Protein AF-A0A7W1NW33-F1 (afdb_monomer)

Foldseek 3Di:
DPPQADADEEFACGLQVRLVCLLVDVSHQEYEYFLYYWQFLVLDDPQPDPVSVVVSVVRNVVQVVVCVVVVHHGDDTSLRRLLSNPPGAYEYEYEAADCSVVSVVVSQVSNPPRYDYDYQPPGHGPCSCVRPVVVVVVVVVVVVVVRDDPPDD

Structure (mmCIF, N/CA/C/O backbone):
data_AF-A0A7W1NW33-F1
#
_entry.id   AF-A0A7W1NW33-F1
#
loop_
_atom_site.group_PDB
_atom_site.id
_atom_site.type_symbol
_atom_site.label_atom_id
_atom_site.label_alt_id
_atom_site.label_comp_id
_atom_site.label_asym_id
_atom_site.label_entity_id
_atom_site.label_seq_id
_atom_site.pdbx_PDB_ins_code
_atom_site.Cartn_x
_atom_site.Cartn_y
_atom_site.Cartn_z
_atom_site.occupancy
_atom_site.B_iso_or_equiv
_atom_site.auth_seq_id
_atom_site.auth_comp_id
_atom_site.auth_asym_id
_atom_site.auth_atom_id
_atom_site.pdbx_PDB_model_num
ATOM 1 N N . ASP A 1 1 ? -21.303 -17.653 18.427 1.00 42.97 1 ASP A N 1
ATOM 2 C CA . ASP A 1 1 ? -19.839 -17.556 18.585 1.00 42.97 1 ASP A CA 1
ATOM 3 C C . ASP A 1 1 ? -19.296 -16.295 17.934 1.00 42.97 1 ASP A C 1
ATOM 5 O O . ASP A 1 1 ? -19.235 -16.210 16.713 1.00 42.97 1 ASP A O 1
ATOM 9 N N . LYS A 1 2 ? -18.959 -15.270 18.727 1.00 46.94 2 LYS A N 1
ATOM 10 C CA . LYS A 1 2 ? -18.223 -14.106 18.212 1.00 46.94 2 LYS A CA 1
ATOM 11 C C . LYS A 1 2 ? -16.754 -14.516 18.108 1.00 46.94 2 LYS A C 1
ATOM 13 O O . LYS A 1 2 ? -16.021 -14.426 19.087 1.00 46.94 2 LYS A O 1
ATOM 18 N N . ALA A 1 3 ? -16.352 -15.045 16.954 1.00 57.47 3 ALA A N 1
ATOM 19 C CA . ALA A 1 3 ? -14.944 -15.301 16.674 1.00 57.47 3 ALA A CA 1
ATOM 20 C C . ALA A 1 3 ? -14.145 -14.001 16.871 1.00 57.47 3 ALA A C 1
ATOM 22 O O . ALA A 1 3 ? -14.601 -12.933 16.455 1.00 57.47 3 ALA A O 1
ATOM 23 N N . ALA A 1 4 ? -12.984 -14.090 17.521 1.00 62.91 4 ALA A N 1
ATOM 24 C CA . ALA A 1 4 ? -12.101 -12.948 17.717 1.00 62.91 4 ALA A CA 1
ATOM 25 C C . ALA A 1 4 ? -11.795 -12.279 16.365 1.00 62.91 4 ALA A C 1
ATOM 27 O O . ALA A 1 4 ? -11.382 -12.936 15.408 1.00 62.91 4 ALA A O 1
ATOM 28 N N . SER A 1 5 ? -12.047 -10.975 16.282 1.00 75.25 5 SER A N 1
ATOM 29 C CA . SER A 1 5 ? -11.761 -10.148 15.114 1.00 75.25 5 SER A CA 1
ATOM 30 C C . SER A 1 5 ? -10.397 -9.495 15.269 1.00 75.25 5 SER A C 1
ATOM 32 O O . SER A 1 5 ? -10.194 -8.743 16.222 1.00 75.25 5 SER A O 1
ATOM 34 N N . PHE A 1 6 ? -9.495 -9.737 14.324 1.00 89.81 6 PHE A N 1
ATOM 35 C CA . PHE A 1 6 ? -8.146 -9.176 14.344 1.00 89.81 6 PHE A CA 1
ATOM 36 C C . PHE A 1 6 ? -8.010 -8.072 13.298 1.00 89.81 6 PHE A C 1
ATOM 38 O O . PHE A 1 6 ? -8.629 -8.130 12.236 1.00 89.81 6 PHE A O 1
ATOM 45 N N . ALA A 1 7 ? -7.175 -7.081 13.584 1.00 93.62 7 ALA A N 1
ATOM 46 C CA . ALA A 1 7 ? -6.656 -6.160 12.584 1.00 93.62 7 ALA A CA 1
ATOM 47 C C . ALA A 1 7 ? -5.160 -6.434 12.400 1.00 93.62 7 ALA A C 1
ATOM 49 O O . ALA A 1 7 ? -4.501 -6.920 13.320 1.00 93.62 7 ALA A O 1
ATOM 50 N N . ILE A 1 8 ? -4.632 -6.149 11.214 1.00 96.94 8 ILE A N 1
ATOM 51 C CA . ILE A 1 8 ? -3.218 -6.363 10.894 1.00 96.94 8 ILE A CA 1
ATOM 52 C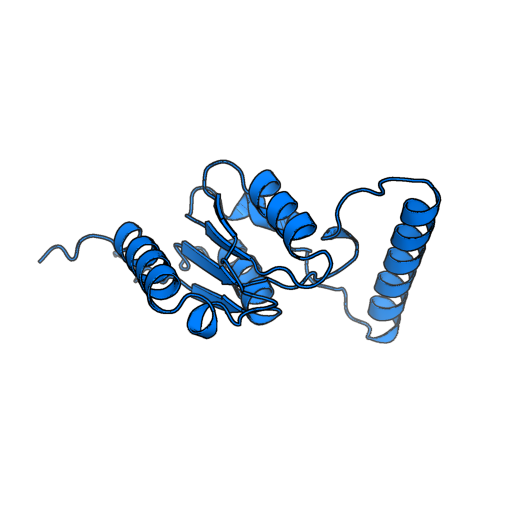 C . ILE A 1 8 ? -2.583 -5.063 10.409 1.00 96.94 8 ILE A C 1
ATOM 54 O O . ILE A 1 8 ? -3.230 -4.269 9.724 1.00 96.94 8 ILE A O 1
ATOM 58 N N . ALA A 1 9 ? -1.314 -4.859 10.762 1.00 97.50 9 ALA A N 1
ATOM 59 C CA . ALA A 1 9 ? -0.495 -3.788 10.219 1.00 97.50 9 ALA A CA 1
ATOM 60 C C . ALA A 1 9 ? 0.798 -4.301 9.594 1.00 97.50 9 ALA A C 1
ATOM 62 O O . ALA A 1 9 ? 1.326 -5.330 10.016 1.00 97.50 9 ALA A O 1
ATOM 63 N N . GLY A 1 10 ? 1.318 -3.568 8.611 1.00 97.75 10 GLY A N 1
ATOM 64 C CA . GLY A 1 10 ? 2.603 -3.886 7.997 1.00 97.75 10 GLY A CA 1
ATOM 65 C C . GLY A 1 10 ? 3.200 -2.733 7.196 1.00 97.75 10 GLY A C 1
ATOM 66 O O . GLY A 1 10 ? 2.481 -1.944 6.593 1.00 97.75 10 GLY A O 1
ATOM 67 N N . CYS 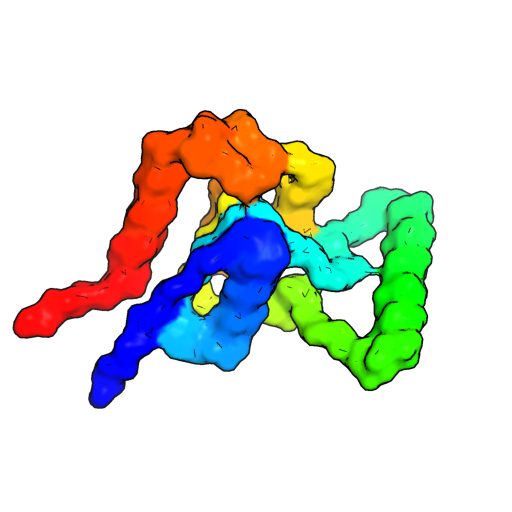A 1 11 ? 4.528 -2.671 7.167 1.00 97.75 11 CYS A N 1
ATOM 68 C CA . CYS A 1 11 ? 5.297 -1.729 6.354 1.00 97.75 11 CYS A CA 1
ATOM 69 C C . CYS A 1 11 ? 5.925 -2.449 5.151 1.00 97.75 11 CYS A C 1
ATOM 71 O O . CYS A 1 11 ? 6.334 -3.606 5.288 1.00 97.75 11 CYS A O 1
ATOM 73 N N . SER A 1 12 ? 6.054 -1.778 4.000 1.00 96.62 12 SER A N 1
ATOM 74 C CA . SER A 1 12 ? 6.813 -2.280 2.844 1.00 96.62 12 SER A CA 1
ATOM 75 C C . SER A 1 12 ? 6.320 -3.664 2.396 1.00 96.62 12 SER A C 1
ATOM 77 O O . SER A 1 12 ? 5.117 -3.866 2.197 1.00 96.62 12 SER A O 1
ATOM 79 N N . ILE A 1 13 ? 7.203 -4.658 2.282 1.00 96.75 13 ILE A N 1
ATOM 80 C CA . ILE A 1 13 ? 6.832 -6.058 2.007 1.00 96.75 13 ILE A CA 1
ATOM 81 C C . ILE A 1 13 ? 5.820 -6.585 3.039 1.00 96.75 13 ILE A C 1
ATOM 83 O O . ILE A 1 13 ? 4.862 -7.265 2.679 1.00 96.75 13 ILE A O 1
ATOM 87 N N . GLY A 1 14 ? 5.971 -6.229 4.316 1.00 97.94 14 GLY A N 1
ATOM 88 C CA . GLY A 1 14 ? 5.006 -6.580 5.359 1.00 97.94 14 GLY A CA 1
ATOM 89 C C . GLY A 1 14 ? 3.620 -5.977 5.111 1.00 97.94 14 GLY A C 1
ATOM 90 O O . GLY A 1 14 ? 2.614 -6.625 5.388 1.00 97.94 14 GLY A O 1
ATOM 91 N N . GLY A 1 15 ? 3.552 -4.774 4.533 1.00 97.81 15 GLY A N 1
ATOM 92 C CA . GLY A 1 15 ? 2.296 -4.142 4.128 1.00 97.81 15 GLY A CA 1
ATOM 93 C C . GLY A 1 15 ? 1.626 -4.881 2.969 1.00 97.81 15 GLY A C 1
ATOM 94 O O . GLY A 1 15 ? 0.439 -5.202 3.026 1.00 97.81 15 GLY A O 1
ATOM 95 N N . GLN A 1 16 ? 2.403 -5.254 1.953 1.00 97.38 16 GLN A N 1
ATOM 96 C CA . GLN A 1 16 ? 1.912 -6.089 0.853 1.00 97.38 16 GLN A CA 1
ATOM 97 C C . GLN A 1 16 ? 1.355 -7.430 1.367 1.00 97.38 16 GLN A C 1
ATOM 99 O O . GLN A 1 16 ? 0.244 -7.833 1.006 1.00 97.38 16 GLN A O 1
ATOM 104 N N . ILE A 1 17 ? 2.092 -8.103 2.256 1.00 97.38 17 ILE A N 1
ATOM 105 C CA . ILE A 1 17 ? 1.656 -9.354 2.887 1.00 97.38 17 ILE A CA 1
ATOM 106 C C . ILE A 1 17 ? 0.363 -9.134 3.679 1.00 97.38 17 ILE A C 1
ATOM 108 O O . ILE A 1 17 ? -0.559 -9.937 3.555 1.00 97.38 17 ILE A O 1
ATOM 112 N N . ALA A 1 18 ? 0.255 -8.047 4.448 1.00 98.12 18 ALA A N 1
ATOM 113 C CA . ALA A 1 18 ? -0.930 -7.738 5.244 1.00 98.12 18 ALA A CA 1
ATOM 114 C C . ALA A 1 18 ? -2.188 -7.519 4.383 1.00 98.12 18 ALA A C 1
ATOM 116 O O . ALA A 1 18 ? -3.257 -8.037 4.721 1.00 98.12 18 ALA A O 1
ATOM 117 N N . LEU A 1 19 ? -2.075 -6.819 3.248 1.00 98.12 19 LEU A N 1
ATOM 118 C CA . LEU A 1 19 ? -3.184 -6.648 2.298 1.00 98.12 19 LEU A CA 1
ATOM 119 C C . LEU A 1 19 ? -3.641 -7.994 1.728 1.00 98.12 19 LEU A C 1
ATOM 121 O O . LEU A 1 19 ? -4.830 -8.321 1.762 1.00 98.12 19 LEU A O 1
ATOM 125 N N . ARG A 1 20 ? -2.693 -8.812 1.263 1.00 97.38 20 ARG A N 1
ATOM 126 C CA . ARG A 1 20 ? -2.981 -10.137 0.697 1.00 97.38 20 ARG A CA 1
ATOM 127 C C . ARG A 1 20 ? -3.577 -11.088 1.735 1.00 97.38 20 ARG A C 1
ATOM 129 O O . ARG A 1 20 ? -4.570 -11.757 1.453 1.00 97.38 20 ARG A O 1
ATOM 136 N N . ALA A 1 21 ? -3.029 -11.098 2.949 1.00 97.00 21 ALA A N 1
ATOM 137 C CA . ALA A 1 21 ? -3.564 -11.864 4.066 1.00 97.00 21 ALA A CA 1
ATOM 138 C C . ALA A 1 21 ? -4.998 -11.430 4.381 1.00 97.00 21 ALA A C 1
ATOM 140 O O . ALA A 1 21 ? -5.877 -12.273 4.525 1.00 97.00 21 ALA A O 1
ATOM 141 N N . THR A 1 22 ? -5.271 -10.126 4.417 1.00 97.44 22 THR A N 1
ATOM 142 C CA . THR A 1 22 ? -6.623 -9.623 4.682 1.00 97.44 22 THR A CA 1
ATOM 143 C C . THR A 1 22 ? -7.597 -10.049 3.589 1.00 97.44 22 THR A C 1
ATOM 145 O O . THR A 1 22 ? -8.699 -10.499 3.898 1.00 97.44 22 THR A O 1
ATOM 148 N N . ALA A 1 23 ? -7.205 -10.016 2.316 1.00 96.94 23 ALA A N 1
ATOM 149 C CA . ALA A 1 23 ? -8.047 -10.538 1.239 1.00 96.94 23 ALA A CA 1
ATOM 150 C C . ALA A 1 23 ? -8.329 -12.049 1.371 1.00 96.94 23 ALA A C 1
ATOM 152 O O . ALA A 1 23 ? -9.419 -12.490 1.015 1.00 96.94 23 ALA A O 1
ATOM 153 N N . GLN A 1 24 ? -7.387 -12.828 1.912 1.00 96.12 24 GLN A N 1
ATOM 154 C CA . GLN A 1 24 ? -7.489 -14.285 2.036 1.00 96.12 24 GLN A CA 1
ATOM 155 C C . GLN A 1 24 ? -8.209 -14.764 3.309 1.00 96.12 24 GLN A C 1
ATOM 157 O O . GLN A 1 24 ? -8.918 -15.767 3.260 1.00 96.12 24 GLN A O 1
ATOM 162 N N . TYR A 1 25 ? -8.032 -14.078 4.440 1.00 95.12 25 TYR A N 1
ATOM 163 C CA . TYR A 1 25 ? -8.495 -14.524 5.757 1.00 95.12 25 TYR A CA 1
ATOM 164 C C . TYR A 1 25 ? -9.634 -13.631 6.275 1.00 95.12 25 TYR A C 1
ATOM 166 O O . TYR A 1 25 ? -9.386 -12.498 6.697 1.00 95.12 25 TYR A O 1
ATOM 174 N N . PRO A 1 26 ? -10.893 -14.115 6.301 1.00 91.62 26 PRO A N 1
ATOM 175 C CA . PRO A 1 26 ? -12.045 -13.338 6.775 1.00 91.62 26 PRO A CA 1
ATOM 176 C C . PRO A 1 26 ? -11.971 -12.898 8.248 1.00 91.62 26 PRO A C 1
ATOM 178 O O . PRO A 1 26 ? -12.675 -11.971 8.649 1.00 91.62 26 PRO A O 1
ATOM 181 N N . GLN A 1 27 ? -11.128 -13.553 9.054 1.00 91.75 27 GLN A N 1
ATOM 182 C CA . GLN A 1 27 ? -10.877 -13.219 10.461 1.00 91.75 27 GLN A CA 1
ATOM 183 C C . GLN A 1 27 ? -10.134 -11.882 10.622 1.00 91.75 27 GLN A C 1
ATOM 185 O O . GLN A 1 27 ? -10.248 -11.236 11.666 1.00 91.75 27 GLN A O 1
ATOM 190 N N . LEU A 1 28 ? -9.399 -11.454 9.587 1.00 94.88 28 LEU A N 1
ATOM 191 C CA . LEU A 1 28 ? -8.773 -10.138 9.517 1.00 94.88 28 LEU A CA 1
ATOM 192 C C . LEU A 1 28 ? -9.827 -9.119 9.080 1.00 94.88 28 LEU A C 1
ATOM 194 O O . LEU A 1 28 ? -10.273 -9.104 7.933 1.00 94.88 28 LEU A O 1
ATOM 198 N N . ARG A 1 29 ? -10.282 -8.290 10.014 1.00 94.50 29 ARG A N 1
ATOM 199 C CA . ARG A 1 29 ? -11.424 -7.381 9.845 1.00 94.50 29 ARG A CA 1
ATOM 200 C C . ARG A 1 29 ? -11.041 -5.983 9.374 1.00 94.50 29 ARG A C 1
ATOM 202 O O . ARG A 1 29 ? -11.929 -5.258 8.939 1.00 94.50 29 ARG A O 1
ATOM 209 N N . ALA A 1 30 ? -9.763 -5.631 9.450 1.00 96.50 30 ALA A N 1
ATOM 210 C CA . ALA A 1 30 ? -9.217 -4.358 9.002 1.00 96.50 30 ALA A CA 1
ATOM 211 C C . ALA A 1 30 ? -7.707 -4.482 8.762 1.00 96.50 30 ALA A C 1
ATOM 213 O O . ALA A 1 30 ? -7.051 -5.351 9.346 1.00 96.50 30 ALA A O 1
ATOM 214 N N . VAL A 1 31 ? -7.160 -3.595 7.935 1.00 98.38 31 VAL A N 1
ATOM 215 C CA . VAL A 1 31 ? -5.729 -3.569 7.612 1.00 98.38 31 VAL A CA 1
ATOM 216 C C . VAL A 1 31 ? -5.206 -2.141 7.508 1.00 98.38 31 VAL A C 1
ATOM 218 O O . VAL A 1 31 ? -5.823 -1.304 6.854 1.00 98.38 31 VAL A O 1
ATOM 221 N N . LEU A 1 32 ? -4.070 -1.871 8.151 1.00 98.50 32 LEU A N 1
ATOM 222 C CA . LEU A 1 32 ? -3.324 -0.618 8.028 1.00 98.50 32 LEU A CA 1
ATOM 223 C C . LEU A 1 32 ? -1.949 -0.913 7.448 1.00 98.50 32 LEU A C 1
ATOM 225 O O . LEU A 1 32 ? -1.224 -1.744 7.982 1.00 98.50 32 LEU A O 1
ATOM 229 N N . VAL A 1 33 ? -1.555 -0.245 6.376 1.00 98.56 33 VAL A N 1
ATOM 230 C CA . VAL A 1 33 ? -0.239 -0.474 5.775 1.00 98.56 33 VAL A CA 1
ATOM 231 C C . VAL A 1 33 ? 0.476 0.820 5.484 1.00 98.56 33 VAL A C 1
ATOM 233 O O . VAL A 1 33 ? -0.164 1.813 5.164 1.00 98.56 33 VAL A O 1
ATOM 236 N N . ASP A 1 34 ? 1.797 0.785 5.589 1.00 98.06 34 ASP A N 1
ATOM 237 C CA . ASP A 1 34 ? 2.681 1.920 5.347 1.00 98.06 34 ASP A CA 1
ATOM 238 C C . ASP A 1 34 ? 3.645 1.580 4.214 1.00 98.06 34 ASP A C 1
ATOM 240 O O . ASP A 1 34 ? 4.410 0.618 4.310 1.00 98.06 34 ASP A O 1
ATOM 244 N N . GLY A 1 35 ? 3.537 2.302 3.103 1.00 96.88 35 GLY A N 1
ATOM 245 C CA . GLY A 1 35 ? 4.358 2.067 1.921 1.00 96.88 35 GLY A CA 1
ATOM 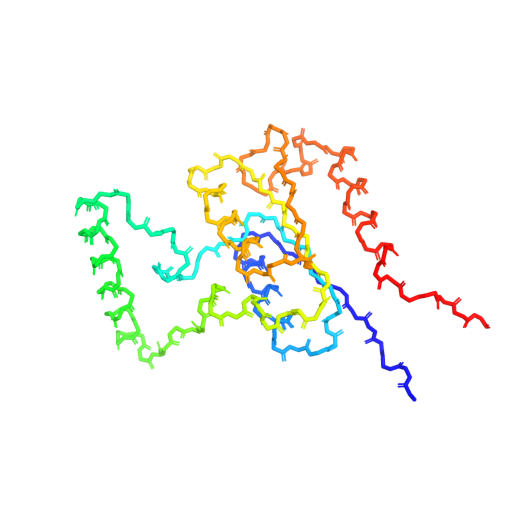246 C C . GLY A 1 35 ? 4.336 0.623 1.392 1.00 96.88 35 GLY A C 1
ATOM 247 O O . GLY A 1 35 ? 5.421 0.095 1.154 1.00 96.88 35 GLY A O 1
ATOM 248 N N . PRO A 1 36 ? 3.182 -0.083 1.272 1.00 97.31 36 PRO A N 1
ATOM 249 C CA . PRO A 1 36 ? 3.146 -1.481 0.835 1.00 97.31 36 PRO A CA 1
ATOM 250 C C . PRO A 1 36 ? 3.877 -1.696 -0.493 1.00 97.31 36 PRO A C 1
ATOM 252 O O . PRO A 1 36 ? 3.567 -1.052 -1.489 1.00 97.31 36 PRO A O 1
ATOM 255 N N . ALA A 1 37 ? 4.804 -2.654 -0.516 1.00 94.75 37 ALA A N 1
ATOM 256 C CA . ALA A 1 37 ? 5.593 -2.956 -1.704 1.00 94.75 37 ALA A CA 1
ATOM 257 C C . ALA A 1 37 ? 4.731 -3.490 -2.863 1.00 94.75 37 ALA A C 1
ATOM 259 O O . ALA A 1 37 ? 3.713 -4.157 -2.661 1.00 94.75 37 ALA A O 1
ATOM 260 N N . VAL A 1 38 ? 5.192 -3.255 -4.086 1.00 92.25 38 VAL A N 1
ATOM 261 C CA . VAL A 1 38 ? 4.681 -3.909 -5.298 1.00 92.25 38 VAL A CA 1
ATOM 262 C C . VAL A 1 38 ? 5.154 -5.364 -5.339 1.00 92.25 38 VAL A C 1
ATOM 264 O O . VAL A 1 38 ? 6.257 -5.670 -4.884 1.00 92.25 38 VAL A O 1
ATOM 267 N N . LEU A 1 39 ? 4.320 -6.284 -5.823 1.00 91.44 39 LEU A N 1
ATOM 268 C CA . LEU A 1 39 ? 4.715 -7.684 -6.008 1.00 91.44 39 LEU A CA 1
ATOM 269 C C . LEU A 1 39 ? 5.311 -7.940 -7.391 1.00 91.44 39 LEU A C 1
ATOM 271 O O . LEU A 1 39 ? 6.251 -8.715 -7.521 1.00 91.44 39 LEU A O 1
ATOM 275 N N . SER A 1 40 ? 4.701 -7.337 -8.403 1.00 92.50 40 SER A N 1
ATOM 276 C CA . SER A 1 40 ? 4.955 -7.590 -9.822 1.00 92.50 40 SER A CA 1
ATOM 277 C C . SER A 1 40 ? 4.597 -6.344 -10.619 1.00 92.50 40 SER A C 1
ATOM 279 O O . SER A 1 40 ? 4.016 -5.399 -10.071 1.00 92.50 40 SER A O 1
ATOM 281 N N . VAL A 1 41 ? 4.863 -6.364 -11.920 1.00 92.62 41 VAL A N 1
ATOM 282 C CA . VAL A 1 41 ? 4.441 -5.294 -12.831 1.00 92.62 41 VAL A CA 1
ATOM 283 C C . VAL A 1 41 ? 2.931 -5.014 -12.779 1.00 92.62 41 VAL A C 1
ATOM 285 O O . VAL A 1 41 ? 2.508 -3.885 -13.005 1.00 92.62 41 VAL A O 1
ATOM 288 N N . ASP A 1 42 ? 2.112 -6.003 -12.407 1.00 92.44 42 ASP A N 1
ATOM 289 C CA . ASP A 1 42 ? 0.654 -5.857 -12.298 1.00 92.44 42 ASP A CA 1
ATOM 290 C C . ASP A 1 42 ? 0.220 -4.913 -11.156 1.00 92.44 42 ASP A C 1
ATOM 292 O O . ASP A 1 42 ? -0.947 -4.531 -11.082 1.00 92.44 42 ASP A O 1
ATOM 296 N N . ASP A 1 43 ? 1.139 -4.545 -10.257 1.00 92.50 43 ASP A N 1
ATOM 297 C CA . ASP A 1 43 ? 0.925 -3.533 -9.216 1.00 92.50 43 ASP A CA 1
ATOM 298 C C . ASP A 1 43 ? 1.356 -2.117 -9.644 1.00 92.50 43 ASP A C 1
ATOM 300 O O . ASP A 1 43 ? 1.163 -1.152 -8.897 1.00 92.50 43 ASP A O 1
ATOM 304 N N . MET A 1 44 ? 1.938 -1.968 -10.837 1.00 91.00 44 MET A N 1
ATOM 305 C CA . MET A 1 44 ? 2.382 -0.675 -11.347 1.00 91.00 44 MET A CA 1
ATOM 306 C C . MET A 1 44 ? 1.232 0.110 -11.993 1.00 91.00 44 MET A C 1
ATOM 308 O O . MET A 1 44 ? 0.304 -0.471 -12.563 1.00 91.00 44 MET A O 1
ATOM 312 N N . PRO A 1 45 ? 1.286 1.455 -11.955 1.00 89.00 45 PRO A N 1
ATOM 313 C CA . PRO A 1 45 ? 0.397 2.291 -12.749 1.00 89.00 45 PRO A CA 1
ATOM 314 C C . PRO A 1 45 ? 0.472 1.960 -14.249 1.00 89.00 45 PRO A C 1
ATOM 316 O O . PRO A 1 45 ? 1.527 1.540 -14.732 1.00 89.00 45 PRO A O 1
ATOM 319 N N . PRO A 1 46 ? -0.610 2.200 -15.013 1.00 88.56 46 PRO A N 1
ATOM 320 C CA . PRO A 1 46 ? -0.563 2.104 -16.467 1.00 88.56 46 PRO A CA 1
ATOM 321 C C . PRO A 1 46 ? 0.545 2.988 -17.056 1.00 88.56 46 PRO A C 1
ATOM 323 O O . PRO A 1 46 ? 0.797 4.081 -16.547 1.00 88.56 46 PRO A O 1
ATOM 326 N N . ALA A 1 47 ? 1.163 2.532 -18.149 1.00 89.50 47 ALA A N 1
ATOM 327 C CA . ALA A 1 47 ? 2.207 3.283 -18.848 1.00 89.50 47 ALA A CA 1
ATOM 328 C C . ALA A 1 47 ? 1.728 4.693 -19.228 1.00 89.50 47 ALA A C 1
ATOM 330 O O . ALA A 1 47 ? 0.654 4.838 -19.820 1.00 89.50 47 ALA A O 1
ATOM 331 N N . ALA A 1 48 ? 2.535 5.717 -18.932 1.00 89.94 48 ALA A N 1
ATOM 332 C CA . ALA A 1 48 ? 2.227 7.090 -19.324 1.00 89.94 48 ALA A CA 1
ATOM 333 C C . ALA A 1 48 ? 2.570 7.357 -20.799 1.00 89.94 48 ALA A C 1
ATOM 335 O O . ALA A 1 48 ? 1.900 8.154 -21.458 1.00 89.94 48 ALA A O 1
ATOM 336 N N . ASP A 1 49 ? 3.585 6.669 -21.328 1.00 93.19 49 ASP A N 1
ATOM 337 C CA . ASP A 1 49 ? 4.024 6.789 -22.715 1.00 93.19 49 ASP A CA 1
ATOM 338 C C . ASP A 1 49 ? 4.536 5.461 -23.311 1.00 93.19 49 ASP A C 1
ATOM 340 O O . ASP A 1 49 ? 4.421 4.374 -22.734 1.00 93.19 49 ASP A O 1
ATOM 344 N N . TRP A 1 50 ? 5.056 5.531 -24.540 1.00 93.19 50 TRP A N 1
ATOM 345 C CA . TRP A 1 50 ? 5.549 4.363 -25.266 1.00 93.19 50 TRP A CA 1
ATOM 346 C C . TRP A 1 50 ? 6.812 3.759 -24.639 1.00 93.19 50 TRP A C 1
ATOM 348 O O . TRP A 1 50 ? 6.990 2.543 -24.722 1.00 93.19 50 TRP A O 1
ATOM 358 N N . ALA A 1 51 ? 7.674 4.581 -24.034 1.00 93.69 51 ALA A N 1
ATOM 359 C CA . ALA A 1 51 ? 8.900 4.127 -23.399 1.00 93.69 51 ALA A CA 1
ATOM 360 C C . ALA A 1 51 ? 8.555 3.389 -22.102 1.00 93.69 51 ALA A C 1
ATOM 362 O O . ALA A 1 51 ? 8.988 2.251 -21.923 1.00 93.69 51 ALA A O 1
ATOM 363 N N . ASP A 1 52 ? 7.661 3.952 -21.287 1.00 91.81 52 ASP A N 1
ATOM 364 C CA . ASP A 1 52 ? 7.096 3.281 -20.112 1.00 91.81 52 ASP A CA 1
ATOM 365 C C . ASP A 1 52 ? 6.424 1.957 -20.493 1.00 91.81 52 ASP A C 1
ATOM 367 O O . ASP A 1 52 ? 6.603 0.938 -19.833 1.00 91.81 52 ASP A O 1
ATOM 371 N N . SER A 1 53 ? 5.691 1.922 -21.610 1.00 93.06 53 SER A N 1
ATOM 372 C CA . SER A 1 53 ? 5.067 0.689 -22.099 1.00 93.06 53 SER A CA 1
ATOM 373 C C . SER A 1 53 ? 6.088 -0.392 -22.475 1.00 93.06 53 SER A C 1
ATOM 375 O O . SER A 1 53 ? 5.792 -1.587 -22.381 1.00 93.06 53 SER A O 1
ATOM 377 N N . LEU A 1 54 ? 7.283 -0.015 -22.936 1.00 95.31 54 LEU A N 1
ATOM 378 C CA . LEU A 1 54 ? 8.370 -0.969 -23.162 1.00 95.31 54 LEU A CA 1
ATOM 379 C C . LEU A 1 54 ? 8.966 -1.454 -21.840 1.00 95.31 54 LEU A C 1
ATOM 381 O O . LEU A 1 54 ? 9.201 -2.653 -21.715 1.00 95.31 54 LEU A O 1
ATOM 385 N N . VAL A 1 55 ? 9.138 -0.561 -20.861 1.00 93.75 55 VAL A N 1
ATOM 386 C CA . VAL A 1 55 ? 9.620 -0.913 -19.516 1.00 93.75 55 VAL A CA 1
ATOM 387 C C . VAL A 1 55 ? 8.667 -1.898 -18.841 1.00 93.75 55 VAL A C 1
ATOM 389 O O . VAL A 1 55 ? 9.097 -2.982 -18.469 1.00 93.75 55 VAL A O 1
ATOM 392 N N . LEU A 1 56 ? 7.360 -1.618 -18.799 1.00 93.62 56 LEU A N 1
ATOM 393 C CA . LEU A 1 56 ? 6.386 -2.533 -18.187 1.00 93.62 56 LEU A CA 1
ATOM 394 C C . LEU A 1 56 ? 6.327 -3.893 -18.908 1.00 93.62 56 LEU A C 1
ATOM 396 O O . LEU 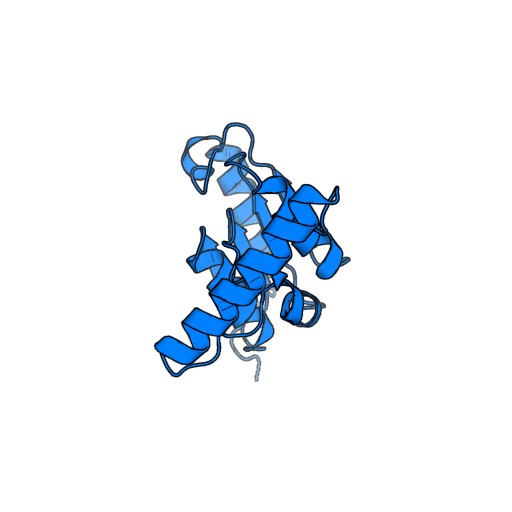A 1 56 ? 6.179 -4.934 -18.277 1.00 93.62 56 LEU A O 1
ATOM 400 N N . ARG A 1 57 ? 6.472 -3.929 -20.239 1.00 94.62 57 ARG A N 1
ATOM 401 C CA . ARG A 1 57 ? 6.538 -5.207 -20.975 1.00 94.62 57 ARG A CA 1
ATOM 402 C C . ARG A 1 57 ? 7.817 -5.985 -20.686 1.00 94.62 57 ARG A C 1
ATOM 404 O O . ARG A 1 57 ? 7.781 -7.214 -20.658 1.00 94.62 57 ARG A O 1
ATOM 411 N N . TYR A 1 58 ? 8.927 -5.281 -20.495 1.00 95.69 58 TYR A N 1
ATOM 412 C CA . TYR A 1 58 ? 10.181 -5.883 -20.072 1.00 95.69 58 TYR A CA 1
ATOM 413 C C . TYR A 1 58 ? 10.063 -6.447 -18.650 1.00 95.69 58 TYR A C 1
ATOM 415 O O . TYR A 1 58 ? 10.369 -7.619 -18.452 1.00 95.69 58 TYR A O 1
ATOM 423 N N . ASP A 1 59 ? 9.526 -5.680 -17.702 1.00 94.19 59 ASP A N 1
ATOM 424 C CA . ASP A 1 59 ? 9.318 -6.124 -16.318 1.00 94.19 59 ASP A CA 1
ATOM 425 C C . ASP A 1 59 ? 8.380 -7.335 -16.249 1.00 94.19 59 ASP A C 1
ATOM 427 O O . ASP A 1 59 ? 8.686 -8.317 -15.580 1.00 94.19 59 ASP A O 1
ATOM 431 N N . TRP A 1 60 ? 7.302 -7.340 -17.041 1.00 95.12 60 TRP A N 1
ATOM 432 C CA . TRP A 1 60 ? 6.423 -8.504 -17.176 1.00 95.12 60 TRP A CA 1
ATOM 433 C C . TRP A 1 60 ? 7.174 -9.766 -17.623 1.00 95.12 60 TRP A C 1
ATOM 435 O O . TRP A 1 60 ? 6.937 -10.862 -17.110 1.00 95.12 60 TRP A O 1
ATOM 445 N N . LEU A 1 61 ? 8.084 -9.631 -18.593 1.00 96.44 61 LEU A N 1
ATOM 446 C CA . LEU A 1 61 ? 8.896 -10.751 -19.060 1.00 96.44 61 LEU A CA 1
ATOM 447 C C . LEU A 1 61 ? 9.850 -11.229 -17.959 1.00 96.44 61 LEU A C 1
ATOM 449 O O . LEU A 1 61 ? 10.004 -12.437 -17.783 1.00 96.44 61 LEU A O 1
ATOM 453 N N . ILE A 1 62 ? 10.463 -10.305 -17.214 1.00 96.12 62 ILE A N 1
ATOM 454 C CA . ILE A 1 62 ? 11.329 -10.631 -16.077 1.00 96.12 62 ILE A CA 1
ATOM 455 C C . ILE A 1 62 ? 10.551 -11.382 -14.993 1.00 96.12 62 ILE A C 1
ATOM 457 O O . ILE A 1 62 ? 11.026 -12.426 -14.546 1.00 96.12 62 ILE A O 1
ATOM 461 N N . ASP A 1 63 ? 9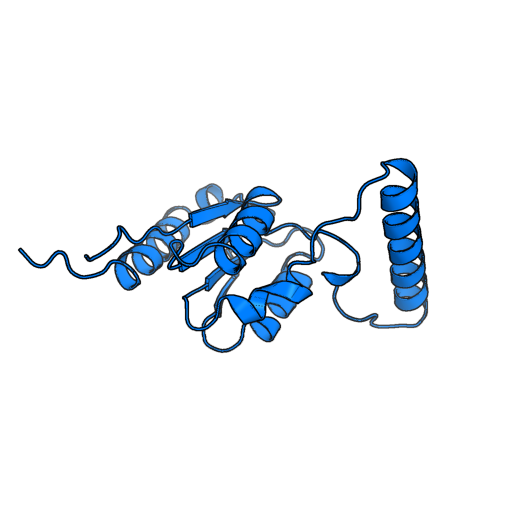.342 -10.937 -14.643 1.00 94.56 63 ASP A N 1
ATOM 462 C CA . ASP A 1 63 ? 8.469 -11.624 -13.685 1.00 94.56 63 ASP A CA 1
ATOM 463 C C . ASP A 1 63 ? 8.196 -13.074 -14.128 1.00 94.56 63 ASP A C 1
ATOM 465 O O . ASP A 1 63 ? 8.375 -14.019 -13.356 1.00 94.56 63 ASP A O 1
ATOM 469 N N . ARG A 1 64 ? 7.848 -13.291 -15.407 1.00 95.06 64 ARG A N 1
ATOM 470 C CA . ARG A 1 64 ? 7.596 -14.637 -15.961 1.00 95.06 64 ARG A CA 1
ATOM 471 C C . ARG A 1 64 ? 8.842 -15.522 -15.995 1.00 95.06 64 ARG A C 1
ATOM 473 O O . ARG A 1 64 ? 8.750 -16.721 -15.726 1.00 95.06 64 ARG A O 1
ATOM 480 N N . LEU A 1 65 ? 10.002 -14.956 -16.326 1.00 95.81 65 LEU A N 1
ATOM 481 C CA . LEU A 1 65 ? 11.271 -15.685 -16.307 1.00 95.81 65 LEU A CA 1
ATOM 482 C C . LEU A 1 65 ? 11.672 -16.072 -14.882 1.00 95.81 65 LEU A C 1
ATOM 484 O O . LEU A 1 65 ? 12.175 -17.177 -14.680 1.00 95.81 65 LEU A O 1
ATOM 488 N N . LEU A 1 66 ? 11.419 -15.201 -13.903 1.00 94.88 66 LEU A N 1
ATOM 489 C CA . LEU A 1 66 ? 11.663 -15.491 -12.497 1.00 94.88 66 LEU A CA 1
ATOM 490 C C . LEU A 1 66 ? 10.761 -16.632 -12.016 1.00 94.88 66 LEU A C 1
ATOM 492 O O . LEU A 1 66 ? 11.267 -17.598 -11.456 1.00 94.88 66 LEU A O 1
ATOM 496 N N . GLU A 1 67 ? 9.458 -16.589 -12.303 1.00 94.88 67 GLU A N 1
ATOM 497 C CA . GLU A 1 67 ? 8.540 -17.688 -11.968 1.00 94.88 67 GLU A CA 1
ATOM 498 C C . GLU A 1 67 ? 9.002 -19.029 -12.561 1.00 94.88 67 GLU A C 1
ATOM 500 O O . GLU A 1 67 ? 9.030 -20.049 -11.867 1.00 94.88 67 GLU A O 1
ATOM 505 N N . PHE A 1 68 ? 9.421 -19.025 -13.832 1.00 95.81 68 PHE A N 1
ATOM 506 C CA . PHE A 1 68 ? 9.956 -20.212 -14.498 1.00 95.81 68 PHE A CA 1
ATOM 507 C C . PHE A 1 68 ? 11.249 -20.713 -13.840 1.00 95.81 68 PHE A C 1
ATOM 509 O O . PHE A 1 68 ? 11.384 -21.907 -13.581 1.00 95.81 68 PHE A O 1
ATOM 516 N N . HIS A 1 69 ? 12.189 -19.812 -13.547 1.00 96.50 69 HIS A N 1
ATOM 517 C CA . HIS A 1 69 ? 13.482 -20.155 -12.956 1.00 96.50 69 HIS A CA 1
ATOM 518 C C . HIS A 1 69 ? 13.349 -20.728 -11.541 1.00 96.50 69 HIS A C 1
ATOM 520 O O . HIS A 1 69 ? 14.039 -21.681 -11.186 1.00 96.50 69 HIS A O 1
ATOM 526 N N . VAL A 1 70 ? 12.454 -20.153 -10.737 1.00 95.06 70 VAL A N 1
ATOM 527 C CA . VAL A 1 70 ? 12.217 -20.565 -9.347 1.00 95.06 70 VAL A CA 1
ATOM 528 C C . VAL A 1 70 ? 11.263 -21.772 -9.287 1.00 95.06 70 VAL A C 1
ATOM 530 O O . VAL A 1 70 ? 11.147 -22.423 -8.250 1.00 95.06 70 VAL A O 1
ATOM 533 N N . GLY A 1 71 ? 10.586 -22.102 -10.394 1.00 95.75 71 GLY A N 1
ATOM 534 C CA . GLY A 1 71 ? 9.626 -23.205 -10.478 1.00 95.75 71 GLY A CA 1
ATOM 535 C C . GLY A 1 71 ? 8.354 -22.965 -9.661 1.00 95.75 71 GLY A C 1
ATOM 536 O O . GLY A 1 71 ? 7.690 -23.920 -9.260 1.00 95.75 71 GLY A O 1
ATOM 537 N N . MET A 1 72 ? 8.030 -21.702 -9.374 1.00 94.19 72 MET A N 1
ATOM 538 C CA . MET A 1 72 ? 6.888 -21.306 -8.553 1.00 94.19 72 MET A CA 1
ATOM 539 C C . MET A 1 72 ? 6.237 -20.053 -9.126 1.00 94.19 72 MET A C 1
ATOM 541 O O . MET A 1 72 ? 6.915 -19.063 -9.391 1.00 94.19 72 MET A O 1
ATOM 545 N N . SER A 1 73 ? 4.912 -20.078 -9.260 1.00 91.19 73 SER A N 1
ATOM 546 C CA . SER A 1 73 ? 4.153 -18.888 -9.639 1.00 91.19 73 SER A CA 1
ATOM 547 C C . SER A 1 73 ? 4.197 -17.840 -8.534 1.00 91.19 73 SER A C 1
ATOM 549 O O . SER A 1 73 ? 4.069 -18.159 -7.346 1.00 91.19 73 SER A O 1
ATOM 551 N N . ALA A 1 74 ? 4.314 -16.578 -8.939 1.00 89.81 74 ALA A N 1
ATOM 552 C CA . ALA A 1 74 ? 4.129 -15.466 -8.033 1.00 89.81 74 ALA A CA 1
ATOM 553 C C . ALA A 1 74 ? 2.697 -15.512 -7.478 1.00 89.81 74 ALA A C 1
ATOM 555 O O . ALA A 1 74 ? 1.758 -15.936 -8.166 1.00 89.81 74 ALA A O 1
ATOM 556 N N . PRO A 1 75 ? 2.490 -15.096 -6.222 1.00 90.69 75 PRO A N 1
ATOM 557 C CA . PRO A 1 75 ? 1.135 -14.928 -5.744 1.00 90.69 75 PRO A CA 1
ATOM 558 C C . PRO A 1 75 ? 0.391 -13.832 -6.530 1.00 90.69 75 PRO A C 1
ATOM 560 O O . PRO A 1 75 ? 1.008 -13.060 -7.257 1.00 90.69 75 PRO A O 1
ATOM 563 N N . PRO A 1 76 ? -0.938 -13.709 -6.369 1.00 92.75 76 PRO A N 1
ATOM 564 C CA . PRO A 1 76 ? -1.670 -12.600 -6.967 1.00 92.75 76 PRO A CA 1
ATOM 565 C C . PRO A 1 76 ? -1.125 -11.245 -6.500 1.00 92.75 76 PRO A C 1
ATOM 567 O O . PRO A 1 76 ? -0.867 -11.070 -5.301 1.00 92.75 76 PRO A O 1
ATOM 570 N N . SER A 1 77 ? -1.014 -10.302 -7.439 1.00 95.19 77 SER A N 1
ATOM 571 C CA . SER A 1 77 ? -0.691 -8.898 -7.172 1.00 95.19 77 SER A CA 1
ATOM 572 C C . SER A 1 77 ? -1.699 -8.270 -6.207 1.00 95.19 77 SER A C 1
ATOM 574 O O . SER A 1 77 ? -2.826 -8.759 -6.057 1.00 95.19 77 SER A O 1
ATOM 576 N N . VAL A 1 78 ? -1.314 -7.182 -5.538 1.00 96.56 78 VAL A N 1
ATOM 577 C CA . VAL A 1 78 ? -2.221 -6.439 -4.651 1.00 96.56 78 VAL A CA 1
ATOM 578 C C . VAL A 1 78 ? -3.407 -5.905 -5.453 1.00 96.56 78 VAL A C 1
ATOM 580 O O . VAL A 1 78 ? -4.551 -6.058 -5.016 1.00 96.56 78 VAL A O 1
ATOM 583 N N . MET A 1 79 ? -3.169 -5.390 -6.660 1.00 96.62 79 MET A N 1
ATOM 584 C CA . MET A 1 79 ? -4.224 -4.950 -7.580 1.00 96.62 79 MET A CA 1
ATOM 585 C C . MET A 1 79 ? -5.263 -6.038 -7.874 1.00 96.62 79 MET A C 1
ATOM 587 O O . MET A 1 79 ? -6.460 -5.754 -7.921 1.00 96.62 79 MET A O 1
ATOM 591 N N . ALA A 1 80 ? -4.840 -7.299 -7.998 1.00 96.06 80 ALA A N 1
ATOM 592 C CA . ALA A 1 80 ? -5.738 -8.422 -8.268 1.00 96.06 80 ALA A CA 1
ATOM 593 C C . ALA A 1 80 ? -6.598 -8.848 -7.059 1.00 96.06 80 ALA A C 1
ATOM 595 O O . ALA A 1 80 ? -7.567 -9.606 -7.221 1.00 96.06 80 ALA A O 1
ATOM 596 N N . ILE A 1 81 ? -6.249 -8.422 -5.838 1.00 96.62 81 ILE A N 1
ATOM 597 C CA . ILE A 1 81 ? -6.911 -8.888 -4.607 1.00 96.62 81 ILE A CA 1
ATOM 598 C C . ILE A 1 81 ? -7.533 -7.791 -3.757 1.00 96.62 81 ILE A C 1
ATOM 600 O O . ILE A 1 81 ? -8.411 -8.105 -2.954 1.00 96.62 81 ILE A O 1
ATOM 604 N N . ILE A 1 82 ? -7.132 -6.530 -3.909 1.00 97.62 82 ILE A N 1
ATOM 605 C CA . ILE A 1 82 ? -7.469 -5.491 -2.930 1.00 97.62 82 ILE A CA 1
ATOM 606 C C . ILE A 1 82 ? -8.972 -5.190 -2.882 1.00 97.62 82 ILE A C 1
ATOM 608 O O . ILE A 1 82 ? -9.528 -4.990 -1.803 1.00 97.62 82 ILE A O 1
ATOM 612 N N . SER A 1 83 ? -9.666 -5.289 -4.018 1.00 97.25 83 SER A N 1
ATOM 613 C CA . SER A 1 83 ? -11.126 -5.144 -4.098 1.00 97.25 83 SER A CA 1
ATOM 614 C C . SER A 1 83 ? -11.887 -6.227 -3.319 1.00 97.25 83 SER A C 1
ATOM 616 O O . SER A 1 83 ? -12.995 -5.990 -2.843 1.00 97.25 83 SER A O 1
ATOM 618 N N . LYS A 1 84 ? -11.280 -7.404 -3.098 1.00 97.56 84 LYS A N 1
ATOM 619 C CA . LYS A 1 84 ? -11.870 -8.517 -2.326 1.00 97.56 84 LYS A CA 1
ATOM 620 C C . LYS A 1 84 ? -11.853 -8.268 -0.815 1.00 97.56 84 LYS A C 1
ATOM 622 O O . LYS A 1 84 ? -12.434 -9.036 -0.049 1.00 97.56 84 LYS A O 1
ATOM 627 N N . ILE A 1 85 ? -11.167 -7.220 -0.357 1.00 97.94 85 ILE A N 1
ATOM 628 C CA . ILE A 1 85 ? -11.163 -6.840 1.057 1.00 97.94 85 ILE A CA 1
ATOM 629 C C . ILE A 1 85 ? -12.503 -6.201 1.442 1.00 97.94 85 ILE A C 1
ATOM 631 O O . 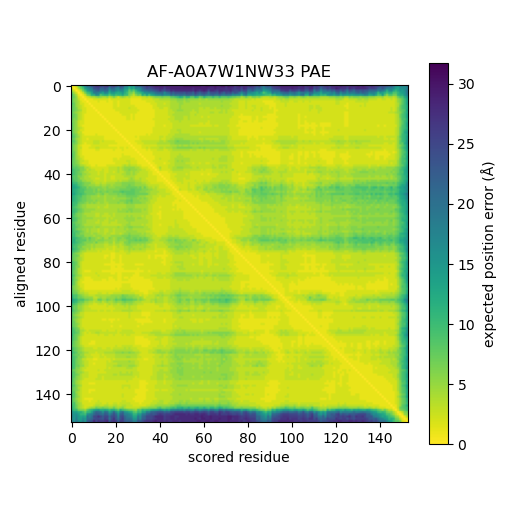ILE A 1 85 ? -12.944 -6.372 2.583 1.00 97.94 85 ILE A O 1
ATOM 635 N N . ALA A 1 86 ? -13.177 -5.532 0.501 1.00 96.94 86 ALA A N 1
ATOM 636 C CA . ALA A 1 86 ? -14.455 -4.876 0.739 1.00 96.94 86 ALA A CA 1
ATOM 637 C C . ALA A 1 86 ? -15.485 -5.824 1.398 1.00 96.94 86 ALA A C 1
ATOM 639 O O . ALA A 1 86 ? -15.541 -7.011 1.072 1.00 96.94 86 ALA A O 1
ATOM 640 N N . PRO A 1 87 ? -16.299 -5.325 2.348 1.00 96.06 87 PRO A N 1
ATOM 641 C CA . PRO A 1 87 ? -16.386 -3.937 2.819 1.00 96.06 87 PRO A CA 1
ATOM 642 C C . PRO A 1 87 ? -15.422 -3.604 3.978 1.00 96.06 87 PRO A C 1
ATOM 644 O O . PRO A 1 87 ? -15.611 -2.600 4.660 1.00 96.06 87 PRO A O 1
ATOM 647 N N . ARG A 1 88 ? -14.422 -4.450 4.269 1.00 96.62 88 ARG A N 1
ATOM 648 C CA . ARG A 1 88 ? -13.551 -4.278 5.444 1.00 96.62 88 ARG A CA 1
ATOM 649 C C . ARG A 1 88 ? -12.629 -3.059 5.289 1.00 96.62 88 ARG A C 1
ATOM 651 O O . ARG A 1 88 ? -12.088 -2.878 4.200 1.00 96.62 88 ARG A O 1
ATOM 658 N N . PRO A 1 89 ? -12.422 -2.240 6.334 1.00 97.81 89 PRO A N 1
ATOM 659 C CA . PRO A 1 89 ? -11.632 -1.014 6.219 1.00 97.81 89 PRO A CA 1
ATOM 660 C C . PRO A 1 89 ? -10.153 -1.248 5.886 1.00 97.81 89 PRO A C 1
ATOM 662 O O . PRO A 1 89 ? -9.518 -2.158 6.428 1.00 97.81 89 PRO A O 1
ATOM 665 N N . ILE A 1 90 ? -9.608 -0.375 5.039 1.00 98.62 90 ILE A N 1
ATOM 666 C CA . ILE A 1 90 ? -8.191 -0.309 4.669 1.00 98.62 90 ILE A CA 1
ATOM 667 C C . ILE A 1 90 ? -7.677 1.100 4.974 1.00 98.62 90 ILE A C 1
ATOM 669 O O . ILE A 1 90 ? -8.263 2.085 4.524 1.00 98.62 90 ILE A O 1
ATOM 673 N N . MET A 1 91 ? -6.561 1.197 5.690 1.00 98.50 91 MET A N 1
ATOM 674 C CA . MET A 1 91 ? -5.809 2.439 5.856 1.00 98.50 91 MET A CA 1
ATOM 675 C C . MET A 1 91 ? -4.467 2.318 5.138 1.00 98.50 91 MET A C 1
ATOM 677 O O . MET A 1 91 ? -3.681 1.419 5.427 1.00 98.50 91 MET A O 1
ATOM 681 N N . LEU A 1 92 ? -4.213 3.217 4.195 1.00 98.62 92 LEU A N 1
ATOM 682 C CA . LEU A 1 92 ? -2.984 3.289 3.416 1.00 98.62 92 LEU A CA 1
ATOM 683 C C . LEU A 1 92 ? -2.204 4.523 3.865 1.00 98.62 92 LEU A C 1
ATOM 685 O O . LEU A 1 92 ? -2.670 5.650 3.699 1.00 98.62 92 LEU A O 1
ATOM 689 N N . PHE A 1 93 ? -1.033 4.321 4.447 1.00 98.56 93 PHE A N 1
ATOM 690 C CA . PHE A 1 93 ? -0.041 5.360 4.684 1.00 98.56 93 PHE A CA 1
ATOM 691 C C . PHE A 1 93 ? 1.000 5.299 3.569 1.00 98.56 93 PHE A C 1
ATOM 693 O O . PHE A 1 93 ? 1.315 4.220 3.061 1.00 98.56 93 PHE A O 1
ATOM 700 N N . VAL A 1 94 ? 1.502 6.460 3.159 1.00 97.94 94 VAL A N 1
ATOM 701 C CA . VAL A 1 94 ? 2.485 6.551 2.076 1.00 97.94 94 VAL A CA 1
ATOM 702 C C . VAL A 1 94 ? 3.499 7.654 2.330 1.00 97.94 94 VAL A C 1
ATOM 704 O O . VAL A 1 94 ? 3.131 8.768 2.718 1.00 97.94 94 VAL A O 1
ATOM 707 N N . GLY A 1 95 ? 4.771 7.341 2.089 1.00 95.88 95 GLY A N 1
ATOM 708 C CA . GLY A 1 95 ? 5.863 8.307 2.066 1.00 95.88 95 GLY A CA 1
ATOM 709 C C . GLY A 1 95 ? 6.060 8.937 0.684 1.00 95.88 95 GLY A C 1
ATOM 710 O O . GLY A 1 95 ? 5.139 9.043 -0.128 1.00 95.88 95 GLY A O 1
ATOM 711 N N . ALA A 1 96 ? 7.269 9.414 0.408 1.00 93.81 96 ALA A N 1
ATOM 712 C CA . ALA A 1 96 ? 7.636 10.059 -0.853 1.00 93.81 96 ALA A CA 1
ATOM 713 C C . ALA A 1 96 ? 8.771 9.343 -1.610 1.00 93.81 96 ALA A C 1
ATOM 715 O O . ALA A 1 96 ? 9.371 9.940 -2.504 1.00 93.81 96 ALA A O 1
ATOM 716 N N . LEU A 1 97 ? 9.081 8.085 -1.276 1.00 93.31 97 LEU A N 1
ATOM 717 C CA . LEU A 1 97 ? 10.120 7.318 -1.961 1.00 93.31 97 LEU A CA 1
ATOM 718 C C . LEU A 1 97 ? 9.702 6.972 -3.396 1.00 93.31 97 LEU A C 1
ATOM 720 O O . LEU A 1 97 ? 8.794 6.178 -3.626 1.00 93.31 97 LEU A O 1
ATOM 724 N N . GLY A 1 98 ? 10.404 7.539 -4.379 1.00 88.25 98 GLY A N 1
ATOM 725 C CA . GLY A 1 98 ? 10.202 7.219 -5.794 1.00 88.25 98 GLY A CA 1
ATOM 726 C C . GLY A 1 98 ? 8.729 7.305 -6.216 1.00 88.25 98 GLY A C 1
ATOM 727 O O . GLY A 1 98 ? 8.068 8.321 -6.008 1.00 88.25 98 GLY A O 1
ATOM 728 N N . ASN A 1 99 ? 8.207 6.213 -6.780 1.00 87.69 99 ASN A N 1
ATOM 729 C CA . ASN A 1 99 ? 6.832 6.126 -7.280 1.00 87.69 99 ASN A CA 1
ATOM 730 C C . ASN A 1 99 ? 5.818 5.614 -6.240 1.00 87.69 99 ASN A C 1
ATOM 732 O O . ASN A 1 99 ? 4.720 5.196 -6.614 1.00 87.69 99 ASN A O 1
ATOM 736 N N . GLU A 1 100 ? 6.146 5.644 -4.943 1.00 92.06 100 GLU A N 1
ATOM 737 C CA . GLU A 1 100 ? 5.297 5.071 -3.891 1.00 92.06 100 GLU A CA 1
ATOM 738 C C . GLU A 1 100 ? 3.883 5.662 -3.864 1.00 92.06 100 GLU A C 1
ATOM 740 O O . GLU A 1 100 ? 2.878 4.950 -3.893 1.00 92.06 100 GLU A O 1
ATOM 745 N N . LYS A 1 101 ? 3.791 6.990 -3.960 1.00 94.12 101 LYS A N 1
ATOM 746 C CA . LYS A 1 101 ? 2.509 7.705 -4.032 1.00 94.12 101 LYS A CA 1
ATOM 747 C C . LYS A 1 101 ? 1.647 7.270 -5.209 1.00 94.12 101 LYS A C 1
ATOM 749 O O . LYS A 1 101 ? 0.427 7.207 -5.075 1.00 94.12 101 LYS A O 1
ATOM 754 N N . ALA A 1 102 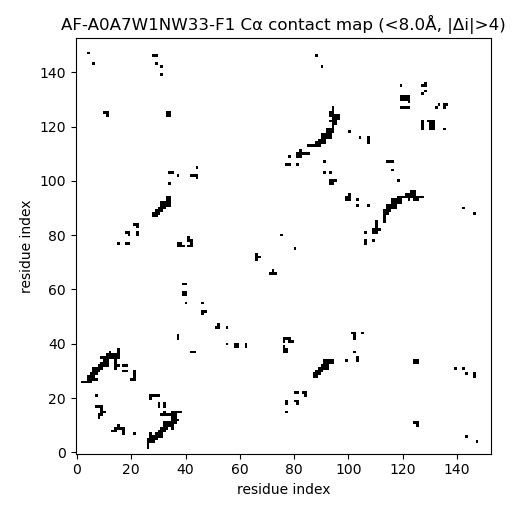? 2.254 7.010 -6.365 1.00 92.81 102 ALA A N 1
ATOM 755 C CA . ALA A 1 102 ? 1.512 6.678 -7.573 1.00 92.81 102 ALA A CA 1
ATOM 756 C C . ALA A 1 102 ? 0.831 5.308 -7.445 1.00 92.81 102 ALA A C 1
ATOM 758 O O . ALA A 1 102 ? -0.378 5.212 -7.661 1.00 92.81 102 ALA A O 1
ATOM 759 N N . HIS A 1 103 ? 1.567 4.275 -7.025 1.00 91.56 103 HIS A N 1
ATOM 760 C CA . HIS A 1 103 ? 0.989 2.936 -6.894 1.00 91.56 103 HIS A CA 1
ATOM 761 C C . HIS A 1 103 ? 0.039 2.821 -5.691 1.00 91.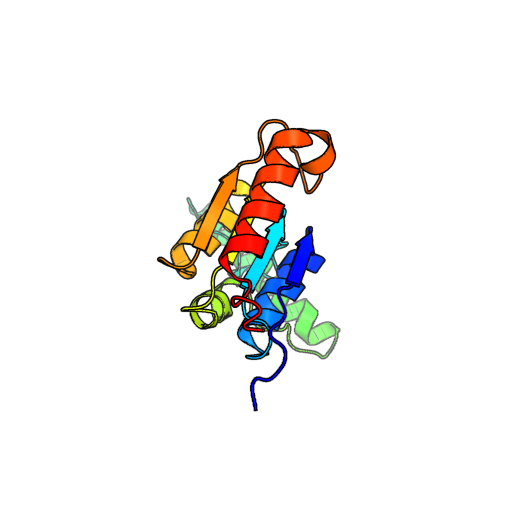56 103 HIS A C 1
ATOM 763 O O . HIS A 1 103 ? -0.994 2.167 -5.787 1.00 91.56 103 HIS A O 1
ATOM 769 N N . ILE A 1 104 ? 0.286 3.523 -4.578 1.00 96.31 104 ILE A N 1
ATOM 770 C CA . ILE A 1 104 ? -0.645 3.475 -3.436 1.00 96.31 104 ILE A CA 1
ATOM 771 C C . ILE A 1 104 ? -1.963 4.188 -3.750 1.00 96.31 104 ILE A C 1
ATOM 773 O O . ILE A 1 104 ? -3.029 3.726 -3.338 1.00 96.31 104 ILE A O 1
ATOM 777 N N . ARG A 1 105 ? -1.938 5.276 -4.529 1.00 96.25 105 ARG A N 1
ATOM 778 C CA . ARG A 1 105 ? -3.177 5.884 -5.044 1.00 96.25 105 ARG A CA 1
ATOM 779 C C . ARG A 1 105 ? -3.938 4.922 -5.958 1.00 96.25 105 ARG A C 1
ATOM 781 O O . ARG A 1 105 ? -5.164 4.896 -5.902 1.00 96.25 105 ARG A O 1
ATOM 788 N N . LEU A 1 106 ? -3.237 4.111 -6.752 1.00 95.50 106 LEU A N 1
ATOM 789 C CA . LEU A 1 106 ? -3.858 3.062 -7.563 1.00 95.50 106 LEU A CA 1
ATOM 790 C C . LEU A 1 106 ? -4.525 1.994 -6.680 1.00 95.50 106 LEU A C 1
ATOM 792 O O . LEU A 1 106 ? -5.686 1.655 -6.908 1.00 95.50 106 LEU A O 1
ATOM 796 N N . TYR A 1 107 ? -3.853 1.541 -5.617 1.00 97.25 107 TYR A N 1
ATOM 797 C CA . TYR A 1 107 ? -4.443 0.635 -4.625 1.00 97.25 107 TYR A CA 1
ATOM 798 C C . TYR A 1 107 ? -5.701 1.227 -3.982 1.00 97.25 107 TYR A C 1
ATOM 800 O O . TYR A 1 107 ? -6.722 0.547 -3.897 1.00 97.25 107 TYR A O 1
ATOM 808 N N . GLN A 1 108 ? -5.667 2.499 -3.571 1.00 97.88 108 GLN A N 1
ATOM 809 C CA . GLN A 1 108 ? -6.835 3.183 -3.013 1.00 97.88 108 GLN A CA 1
ATOM 810 C C . GLN A 1 108 ? -8.018 3.168 -3.995 1.00 97.88 108 GLN A C 1
ATOM 812 O O . GLN A 1 108 ? -9.141 2.850 -3.607 1.00 97.88 108 GLN A O 1
ATOM 817 N N . GLN A 1 109 ? -7.767 3.487 -5.268 1.00 97.19 109 GLN A N 1
ATOM 818 C CA . GLN A 1 109 ? -8.795 3.491 -6.310 1.00 97.19 109 GLN A CA 1
ATOM 819 C C . GLN A 1 109 ? -9.373 2.091 -6.550 1.00 97.19 109 GLN A C 1
ATOM 821 O O . GLN A 1 109 ? -10.590 1.944 -6.631 1.00 97.19 109 GLN A O 1
ATOM 826 N N . ALA A 1 110 ? -8.519 1.066 -6.618 1.00 97.00 110 ALA A N 1
ATOM 827 C CA . ALA A 1 110 ? -8.933 -0.321 -6.821 1.00 97.00 110 ALA A CA 1
ATOM 828 C C . ALA A 1 110 ? -9.705 -0.902 -5.625 1.00 97.00 110 ALA A C 1
ATOM 830 O O . ALA A 1 110 ? -10.595 -1.735 -5.802 1.00 97.00 110 ALA A O 1
ATOM 831 N N . ALA A 1 111 ? -9.373 -0.470 -4.408 1.00 97.62 111 ALA A N 1
ATOM 832 C CA . ALA A 1 111 ? -10.096 -0.851 -3.203 1.00 97.62 111 ALA A CA 1
ATOM 833 C C . ALA A 1 111 ? -11.498 -0.223 -3.156 1.00 97.62 111 ALA A C 1
ATOM 835 O O . ALA A 1 111 ? -12.468 -0.896 -2.816 1.00 97.62 111 ALA A O 1
ATOM 836 N N . GLY A 1 112 ? -11.611 1.051 -3.538 1.00 97.00 112 GLY A N 1
ATOM 837 C CA . GLY A 1 112 ? -12.866 1.794 -3.529 1.00 97.00 112 GLY A CA 1
ATOM 838 C C . GLY A 1 112 ? -13.165 2.438 -2.173 1.00 97.00 112 GLY A C 1
ATOM 839 O O . GLY A 1 112 ? -12.275 2.911 -1.468 1.00 97.00 112 GLY A O 1
ATOM 840 N N . SER A 1 113 ? -14.445 2.504 -1.804 1.00 96.69 113 SER A N 1
ATOM 841 C CA . SER A 1 113 ? -14.925 3.345 -0.694 1.00 96.69 113 SER A CA 1
ATOM 842 C C . SER A 1 113 ? -14.499 2.892 0.708 1.00 96.69 113 SER A C 1
ATOM 844 O O . SER A 1 113 ? -14.676 3.641 1.664 1.00 96.69 113 SER A O 1
ATOM 846 N N . ASN A 1 114 ? -13.975 1.674 0.865 1.00 96.44 114 ASN A N 1
ATOM 847 C CA . ASN A 1 114 ? -13.468 1.155 2.139 1.00 96.44 114 ASN A CA 1
ATOM 848 C C . ASN A 1 114 ? -11.988 1.493 2.389 1.00 96.44 114 ASN A C 1
ATOM 850 O O . ASN A 1 114 ? -11.476 1.133 3.449 1.00 96.44 114 ASN A O 1
ATOM 854 N N . ALA A 1 115 ? -11.305 2.161 1.451 1.00 98.25 115 ALA A N 1
ATOM 855 C CA . ALA A 1 115 ? -9.913 2.567 1.601 1.00 98.25 115 ALA A CA 1
ATOM 856 C C . ALA A 1 115 ? -9.759 4.064 1.880 1.00 98.25 115 ALA A C 1
ATOM 858 O O . ALA A 1 115 ? -10.293 4.922 1.176 1.00 98.25 115 ALA A O 1
ATOM 859 N N . GLN A 1 116 ? -8.953 4.372 2.889 1.00 98.12 116 GLN A N 1
ATOM 860 C CA . GLN A 1 116 ? -8.507 5.721 3.207 1.00 98.12 116 GLN A CA 1
ATOM 861 C C . GLN A 1 116 ? -7.006 5.825 2.945 1.00 98.12 116 GLN A C 1
ATOM 863 O O . GLN A 1 116 ? -6.256 4.902 3.257 1.00 98.12 116 GLN A O 1
ATOM 868 N N . LEU A 1 117 ? -6.573 6.949 2.378 1.00 98.25 117 LEU A N 1
ATOM 869 C CA . LEU A 1 117 ? -5.172 7.243 2.093 1.00 98.25 117 LEU A CA 1
ATOM 870 C C . LEU A 1 117 ? -4.714 8.438 2.926 1.00 98.25 117 LEU A C 1
ATOM 872 O O . LEU A 1 117 ? -5.393 9.465 2.980 1.00 98.25 117 LEU A O 1
ATOM 876 N N . TRP A 1 118 ? -3.541 8.320 3.537 1.00 98.25 118 TRP A N 1
ATOM 877 C CA . TRP A 1 118 ? -2.837 9.424 4.165 1.00 98.25 118 TRP A CA 1
ATOM 878 C C . TRP A 1 118 ? -1.397 9.492 3.660 1.00 98.25 118 TRP A C 1
ATOM 880 O O . TRP A 1 118 ? -0.614 8.565 3.842 1.00 98.25 118 TRP A O 1
ATOM 890 N N . GLU A 1 119 ? -1.049 10.613 3.032 1.00 97.62 119 GLU A N 1
ATOM 891 C CA . GLU A 1 119 ? 0.341 10.928 2.712 1.00 97.62 119 GLU A CA 1
ATOM 892 C C . GLU A 1 119 ? 1.025 11.474 3.959 1.00 97.62 119 GLU A C 1
ATOM 894 O O . GLU A 1 119 ? 0.632 12.524 4.475 1.00 97.62 119 GLU A O 1
ATOM 899 N N . THR A 1 120 ? 2.037 10.762 4.440 1.00 96.88 120 THR A N 1
ATOM 900 C CA . THR A 1 120 ? 2.734 11.085 5.678 1.00 96.88 120 THR A CA 1
ATOM 901 C C . THR A 1 120 ? 3.706 12.246 5.434 1.00 96.88 120 THR A C 1
ATOM 903 O O . THR A 1 120 ? 4.692 12.075 4.710 1.00 96.88 120 THR A O 1
ATOM 906 N N . PRO A 1 121 ? 3.472 13.446 6.002 1.00 93.94 121 PRO A N 1
ATOM 907 C CA . PRO A 1 121 ? 4.327 14.600 5.742 1.00 93.94 121 PRO A CA 1
ATOM 908 C C . PRO A 1 121 ? 5.762 14.344 6.209 1.00 93.94 121 PRO A C 1
ATOM 910 O O . PRO A 1 121 ? 5.981 13.931 7.343 1.00 93.94 121 PRO A O 1
ATOM 913 N N . GLY A 1 122 ? 6.734 14.600 5.331 1.00 94.25 122 GLY A N 1
ATOM 914 C CA . GLY A 1 122 ? 8.158 14.432 5.633 1.00 94.25 122 GLY A CA 1
ATOM 915 C C . GLY A 1 122 ? 8.664 12.985 5.656 1.00 94.25 122 GLY A C 1
ATOM 916 O O . GLY A 1 122 ? 9.856 12.795 5.866 1.00 94.25 122 GLY A O 1
ATOM 917 N N . ALA A 1 123 ? 7.804 11.986 5.432 1.00 96.56 123 ALA A N 1
ATOM 918 C CA . ALA A 1 123 ? 8.221 10.590 5.340 1.00 96.56 123 ALA A CA 1
ATOM 919 C C . ALA A 1 123 ? 8.750 10.249 3.942 1.00 96.56 123 ALA A C 1
ATOM 921 O O . ALA A 1 123 ? 8.221 10.701 2.922 1.00 96.56 123 ALA A O 1
ATOM 922 N N . THR A 1 124 ? 9.763 9.394 3.903 1.00 95.44 124 THR A N 1
ATOM 923 C CA . THR A 1 124 ? 10.314 8.785 2.697 1.00 95.44 124 THR A CA 1
ATOM 924 C C . THR A 1 124 ? 9.716 7.397 2.460 1.00 95.44 124 THR A C 1
ATOM 926 O O . THR A 1 124 ? 9.000 7.233 1.478 1.00 95.44 124 THR A O 1
ATOM 929 N N . HIS A 1 125 ? 9.964 6.424 3.341 1.00 96.94 125 HIS A N 1
ATOM 930 C CA . HIS A 1 125 ? 9.481 5.038 3.234 1.00 96.94 125 HIS A CA 1
ATOM 931 C C . HIS A 1 125 ? 9.399 4.401 4.625 1.00 96.94 125 HIS A C 1
ATOM 933 O O . HIS A 1 125 ? 10.433 4.159 5.249 1.00 96.94 125 HIS A O 1
ATOM 939 N N . CYS A 1 126 ? 8.184 4.138 5.117 1.00 95.81 126 CYS A N 1
ATOM 940 C CA . CYS A 1 126 ? 7.906 3.577 6.451 1.00 95.81 126 CYS A CA 1
ATOM 941 C C . CYS A 1 126 ? 8.500 4.319 7.665 1.00 95.81 126 CYS A C 1
ATOM 943 O O . CYS A 1 126 ? 8.439 3.839 8.797 1.00 95.81 126 CYS A O 1
ATOM 945 N N . ASP A 1 127 ? 9.077 5.492 7.460 1.00 96.00 127 ASP A N 1
ATOM 946 C CA . ASP A 1 127 ? 9.675 6.356 8.475 1.00 96.00 127 ASP A CA 1
ATOM 947 C C . ASP A 1 127 ? 8.653 7.349 9.047 1.00 96.00 127 ASP A C 1
ATOM 949 O O . ASP A 1 127 ? 9.013 8.288 9.755 1.00 96.00 127 ASP A O 1
ATOM 953 N N . GLY A 1 128 ? 7.359 7.122 8.806 1.00 94.94 128 GLY A N 1
ATOM 954 C CA . GLY A 1 128 ? 6.267 7.920 9.350 1.00 94.94 128 GLY A CA 1
ATOM 955 C C . GLY A 1 128 ? 6.266 8.078 10.878 1.00 94.94 128 GLY A C 1
ATOM 956 O O . GLY A 1 128 ? 6.035 9.200 11.342 1.00 94.94 128 GLY A O 1
ATOM 957 N N . PRO A 1 129 ? 6.594 7.041 11.679 1.00 96.56 129 PRO A N 1
ATOM 958 C CA . PRO A 1 129 ? 6.763 7.193 13.124 1.00 96.56 129 PRO A CA 1
ATOM 959 C C . PRO A 1 129 ? 7.866 8.186 13.515 1.00 96.56 129 PRO A C 1
ATOM 961 O O . PRO A 1 129 ? 7.802 8.770 14.592 1.00 96.56 129 PRO A O 1
ATOM 964 N N . THR A 1 130 ? 8.867 8.398 12.658 1.00 97.19 130 THR A N 1
ATOM 965 C CA . THR A 1 130 ? 9.950 9.368 12.874 1.00 97.19 130 THR A CA 1
ATOM 966 C C . THR A 1 130 ? 9.608 10.737 12.288 1.00 97.19 130 THR A C 1
ATOM 968 O O . THR A 1 130 ? 9.841 11.751 12.941 1.00 97.19 130 THR A O 1
ATOM 971 N N . ALA A 1 131 ? 9.032 10.780 11.086 1.00 97.31 131 ALA A N 1
ATOM 972 C CA . ALA A 1 131 ? 8.719 12.015 10.370 1.00 97.31 131 ALA A CA 1
ATOM 973 C C . ALA A 1 131 ? 7.520 12.776 10.963 1.00 97.31 131 ALA A C 1
ATOM 975 O O . ALA A 1 131 ? 7.522 14.005 11.017 1.00 97.31 131 ALA A O 1
ATOM 976 N N . ALA A 1 132 ? 6.499 12.053 11.431 1.00 96.94 132 ALA A N 1
ATOM 977 C CA . ALA A 1 132 ? 5.258 12.626 11.944 1.00 96.94 132 ALA A CA 1
ATOM 978 C C . ALA A 1 132 ? 4.748 11.873 13.193 1.00 96.94 132 ALA A C 1
ATOM 980 O O . ALA A 1 132 ? 3.590 11.454 13.211 1.00 96.94 132 ALA A O 1
ATOM 981 N N . PRO A 1 133 ? 5.556 11.714 14.263 1.00 97.00 133 PRO A N 1
ATOM 982 C CA . PRO A 1 133 ? 5.289 10.796 15.380 1.00 97.00 133 PRO A CA 1
ATOM 983 C C . PRO A 1 133 ? 3.897 10.955 15.999 1.00 97.00 133 PRO A C 1
ATOM 985 O O . PRO A 1 133 ? 3.187 9.972 16.217 1.00 97.00 133 PRO A O 1
ATOM 988 N N . ILE A 1 134 ? 3.487 12.201 16.258 1.00 97.88 134 ILE A N 1
ATOM 989 C CA . ILE A 1 134 ? 2.201 12.516 16.894 1.00 97.88 134 ILE A CA 1
ATOM 990 C C . ILE A 1 134 ? 1.038 12.174 15.955 1.00 97.88 134 ILE 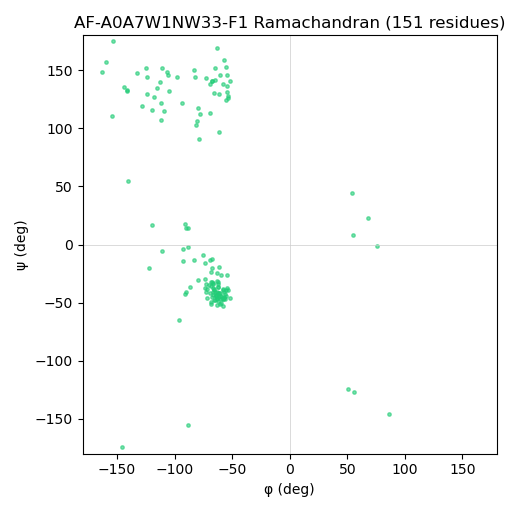A C 1
ATOM 992 O O . ILE A 1 134 ? 0.114 11.460 16.341 1.00 97.88 134 ILE A O 1
ATOM 996 N N . GLU A 1 135 ? 1.084 12.657 14.713 1.00 98.19 135 GLU A N 1
ATOM 997 C CA . GLU A 1 135 ? -0.012 12.492 13.754 1.00 98.19 135 GLU A CA 1
ATOM 998 C C . GLU A 1 135 ? -0.129 11.045 13.255 1.00 98.19 135 GLU A C 1
ATOM 1000 O O . GLU A 1 135 ? -1.240 10.527 13.133 1.00 98.19 135 GLU A O 1
ATOM 1005 N N . TYR A 1 136 ? 1.005 10.371 13.045 1.00 98.19 136 TYR A N 1
ATOM 1006 C CA . TYR A 1 136 ? 1.072 8.955 12.694 1.00 98.19 136 TYR A CA 1
ATOM 1007 C C . TYR A 1 136 ? 0.393 8.100 13.762 1.00 98.19 136 TYR A C 1
ATOM 1009 O O . TYR A 1 136 ? -0.534 7.342 13.469 1.00 98.19 136 TYR A O 1
ATOM 1017 N N . THR A 1 137 ? 0.805 8.285 15.021 1.00 97.44 137 THR A N 1
ATOM 1018 C CA . THR A 1 137 ? 0.242 7.563 16.168 1.00 97.44 137 THR A CA 1
ATOM 1019 C C . THR A 1 137 ? -1.252 7.831 16.289 1.00 97.44 137 THR A C 1
ATOM 1021 O O . THR A 1 137 ? -2.042 6.894 16.396 1.00 97.44 137 THR A O 1
ATOM 1024 N N . ARG A 1 138 ? -1.668 9.101 16.195 1.00 98.00 138 ARG A N 1
ATOM 1025 C CA . ARG A 1 138 ? -3.079 9.490 16.283 1.00 98.00 138 ARG A CA 1
ATOM 1026 C C . ARG A 1 138 ? -3.928 8.802 15.215 1.00 98.00 138 ARG A C 1
ATOM 1028 O O . ARG A 1 138 ? -4.990 8.274 15.540 1.00 98.00 138 ARG A O 1
ATOM 1035 N N . ARG A 1 139 ? -3.488 8.798 13.952 1.00 98.00 139 ARG A N 1
ATOM 1036 C CA . ARG A 1 139 ? -4.220 8.171 12.838 1.00 98.00 139 ARG A CA 1
ATOM 1037 C C . ARG A 1 139 ? -4.283 6.658 12.965 1.00 98.00 139 ARG A C 1
ATOM 1039 O O . ARG A 1 139 ? -5.353 6.093 12.763 1.00 98.00 139 ARG A O 1
ATOM 1046 N N . MET A 1 140 ? -3.166 6.028 13.323 1.00 96.62 140 MET A N 1
ATOM 1047 C CA . MET A 1 140 ? -3.091 4.585 13.527 1.00 96.62 140 MET A CA 1
ATOM 1048 C C . MET A 1 140 ? -4.054 4.132 14.631 1.00 96.62 140 MET A C 1
ATOM 1050 O O . MET A 1 140 ? -4.865 3.237 14.403 1.00 96.62 140 MET A O 1
ATOM 1054 N N . LEU A 1 141 ? -4.013 4.783 15.798 1.00 95.69 141 LEU A N 1
ATOM 1055 C CA . LEU A 1 141 ? -4.908 4.465 16.912 1.00 95.69 141 LEU A CA 1
ATOM 1056 C C . LEU A 1 141 ? -6.372 4.730 16.547 1.00 95.69 141 LEU A C 1
ATOM 1058 O O . LEU A 1 141 ? -7.198 3.838 16.692 1.00 95.69 141 LEU A O 1
ATOM 1062 N N . SER A 1 142 ? -6.677 5.892 15.957 1.00 95.44 142 SER A N 1
ATOM 1063 C CA . SER A 1 142 ? -8.050 6.226 15.537 1.00 95.44 142 SER A CA 1
ATOM 1064 C C . SER A 1 142 ? -8.624 5.197 14.558 1.00 95.44 142 SER A C 1
ATOM 1066 O O . SER A 1 142 ? -9.802 4.851 14.637 1.00 95.44 142 SER A O 1
ATOM 1068 N N . PHE A 1 143 ? -7.802 4.693 13.633 1.00 95.75 143 PHE A N 1
ATOM 1069 C CA . PHE A 1 143 ? -8.213 3.644 12.708 1.00 95.75 143 PHE A CA 1
ATOM 1070 C C . PHE A 1 143 ? -8.554 2.349 13.451 1.00 95.75 143 PHE A C 1
ATOM 1072 O O . PHE A 1 143 ? -9.652 1.823 13.268 1.00 95.75 143 PHE A O 1
ATOM 1079 N N . PHE A 1 144 ? -7.661 1.857 14.315 1.00 92.75 144 PHE A N 1
ATOM 1080 C CA . PHE A 1 144 ? -7.899 0.612 15.047 1.00 92.75 144 PHE A CA 1
ATOM 1081 C C . PHE A 1 144 ? -9.047 0.709 16.052 1.00 92.75 144 PHE A C 1
ATOM 1083 O O . PHE A 1 144 ? -9.788 -0.260 16.215 1.00 92.75 144 PHE A O 1
ATOM 1090 N N . ASP A 1 145 ? -9.247 1.865 16.675 1.00 92.25 145 ASP A N 1
ATOM 1091 C CA . ASP A 1 145 ? -10.387 2.114 17.559 1.00 92.25 145 ASP A CA 1
ATOM 1092 C C . ASP A 1 145 ? -11.710 2.084 16.784 1.00 92.25 145 ASP A C 1
ATOM 1094 O O . ASP A 1 145 ? -12.692 1.517 17.257 1.00 92.25 145 ASP A O 1
ATOM 1098 N N . SER A 1 146 ? -11.738 2.609 15.551 1.00 89.19 146 SER A N 1
ATOM 1099 C CA . SER A 1 146 ? -12.953 2.627 14.719 1.00 89.19 146 SER A CA 1
ATOM 1100 C C . SER A 1 146 ? -13.430 1.243 14.257 1.00 89.19 146 SER A C 1
ATOM 1102 O O . SER A 1 146 ? -14.589 1.084 13.875 1.00 89.19 146 SER A O 1
ATOM 1104 N N . VAL A 1 147 ? -12.543 0.244 14.272 1.00 88.00 147 VAL A N 1
ATOM 1105 C CA . VAL A 1 147 ? -12.823 -1.118 13.783 1.00 88.00 147 VAL A CA 1
ATOM 1106 C C . VAL A 1 147 ? -12.889 -2.159 14.897 1.00 88.00 147 VAL A C 1
ATOM 1108 O O . VAL A 1 147 ? -13.238 -3.315 14.636 1.00 88.00 147 VAL A O 1
ATOM 1111 N N . GLN A 1 148 ? -12.589 -1.768 16.138 1.00 77.50 148 GLN A N 1
ATOM 1112 C CA . GLN A 1 148 ? -12.881 -2.585 17.308 1.00 77.50 148 GLN A CA 1
ATOM 1113 C C . GLN A 1 148 ? -14.401 -2.701 17.467 1.00 77.50 148 GLN A C 1
ATOM 1115 O O . GLN A 1 148 ? -15.137 -1.717 17.444 1.00 77.50 148 GLN A O 1
ATOM 1120 N N . SER A 1 149 ? -14.896 -3.930 17.631 1.00 60.50 149 SER A N 1
ATOM 1121 C CA . SER A 1 149 ? -16.275 -4.112 18.090 1.00 60.50 149 SER A CA 1
ATOM 1122 C C . SER A 1 149 ? -16.372 -3.615 19.536 1.00 60.50 149 SER A C 1
ATOM 1124 O O . SER A 1 149 ? -15.446 -3.891 20.302 1.00 60.50 149 SER A O 1
ATOM 1126 N N . PRO A 1 150 ? -17.463 -2.941 19.951 1.00 51.16 150 PRO A N 1
ATOM 1127 C CA . PRO A 1 150 ? -17.641 -2.590 21.351 1.00 51.16 150 PRO A CA 1
ATOM 1128 C C . PRO A 1 150 ? -17.540 -3.863 22.193 1.00 51.16 150 PRO A C 1
ATOM 1130 O O . PRO A 1 150 ? -18.264 -4.840 21.953 1.00 51.16 150 PRO A O 1
ATOM 1133 N N . VAL A 1 151 ? -16.619 -3.846 23.161 1.00 45.50 151 VAL A N 1
ATOM 1134 C CA . VAL A 1 151 ? -16.585 -4.826 24.245 1.00 45.50 151 VAL A CA 1
ATOM 1135 C C . VAL A 1 151 ? -17.909 -4.652 24.976 1.00 45.50 151 VAL A C 1
ATOM 1137 O O . VAL A 1 151 ? -18.119 -3.706 25.727 1.00 45.50 151 VAL A O 1
ATOM 1140 N N . THR A 1 152 ? -18.862 -5.504 24.630 1.00 43.72 152 THR A N 1
ATOM 1141 C CA . THR A 1 152 ? -20.140 -5.589 25.321 1.00 43.72 152 THR A CA 1
ATOM 1142 C C . THR A 1 152 ? -19.850 -6.441 26.545 1.00 43.72 152 THR A C 1
ATOM 1144 O O . THR A 1 152 ? -19.629 -7.642 26.398 1.00 43.72 152 THR A O 1
ATOM 1147 N N . ASN A 1 153 ? -19.722 -5.779 27.700 1.00 37.94 153 ASN A N 1
ATOM 1148 C CA . ASN A 1 153 ? -19.779 -6.436 29.007 1.00 37.94 153 ASN A CA 1
ATOM 1149 C C . ASN A 1 153 ? -21.125 -7.143 29.179 1.00 37.94 153 ASN A C 1
ATOM 1151 O O . ASN A 1 153 ? -22.140 -6.579 28.704 1.00 37.94 153 ASN A O 1
#

Secondary structure (DSSP, 8-state):
--PPPEEEEEETHHHHHHHHHHHH-TTEEEEEEESPPP-SGGGSPPPSSHHHHHHHHHHHHHHHHHHHHHTSPPPPPHHHHGGGGTTS-EEEEE--STTHHHHHHHHHHHH-TTEEEEE-TT-SSS-HHHHSHHHHHHHHHHHHHHHSPP---

pLDDT: mean 92.42, std 11.32, range [37.94, 98.62]

Mean predicted aligned error: 4.54 Å

Nearest PDB structures (foldseek):
  2hdw-assembly1_A  TM=6.539E-01  e=5.351E-06  Pseudomonas aeruginosa
  3fyt-assembly2_L  TM=6.024E-01  e=2.292E-03  Bacillus pumilus
  1l7a-assembly1_A  TM=5.137E-01  e=9.206E-04  Bacillus subtilis
  1ods-assembly1_A  TM=5.095E-01  e=1.049E-03  Bacillus subtilis
  1odt-assembly1_C  TM=5.191E-01  e=2.292E-03  Bacillus subtilis

Radius of gyration: 16.72 Å; Cα contacts (8 Å, |Δi|>4): 244; chains: 1; bounding box: 34×38×54 Å

Sequence (153 aa):
DKAASFAIAGCSIGGQIALRATAQYPQLRAVLVDGPAVLSVDDMPPAADWADSLVLRYDWLIDRLLEFHVGMSAPPSVMAIISKIAPRPIMLFVGALGNEKAHIRLYQQAAGSNAQLWETPGATHCDGPTAAPIEYTRRMLSFFDSVQSPVTN

Solvent-accessible surface area (backbone atoms only — not comparable to full-atom values): 8343 Å² total; per-residue (Å²): 133,88,73,81,75,39,71,45,70,22,47,30,65,46,10,34,49,38,54,53,48,35,43,72,36,84,53,39,50,32,39,39,27,24,36,50,43,72,79,48,57,75,34,52,69,80,60,90,48,74,68,45,45,48,50,51,53,50,46,44,50,51,52,53,50,48,25,60,72,70,72,45,80,75,74,84,31,58,63,80,37,45,48,62,32,55,83,37,45,35,40,38,36,28,29,60,45,83,66,46,53,61,32,51,52,49,48,37,61,58,34,36,93,37,39,47,80,43,76,39,64,84,16,43,67,66,38,32,66,74,48,32,43,68,62,44,50,52,51,56,51,54,52,55,58,73,69,51,74,81,85,77,127